Protein AF-A0A832NA72-F1 (afdb_monomer_lite)

Sequence (177 aa):
CFEPDTMNLWRREGKEVWLYVCISAQRPYANIWGIDYPGTDHRIVFWQLWRYGVQGFLYWNVSYWQENPWENPMTYPGGNGDGSLLYPGEEGPIHSLRWEILRDGIEDYDYLALLEATLMRARRARVDPALLREAEGLLDVSPVCHSFTDYTEDPNVIETHRRRVGEMIQRLRQAVR

Secondary structure (DSSP, 8-state):
---HHHHHHHHHTT---EEE--TT--TTS--S--TTS-HHHHHHHHHHHHHHT--EEE-S-SB--SS-TTT--EEETTEETTTB-EE--TTSPEEPHHHHHHHHHHHHHHHHHHHHHHHHHHHHTT--HHHHHHHHHHH--TTTBSSSS-B---HHHHHHHHHHHHHHHHHHHHHT-

Foldseek 3Di:
DDDLVVLVVCVVVVHAAEDEDFLVQDPLFQDLFAPPDQLLSLLCVLVQCLQSVHDYYDADAACQAPDQCVVAQPSDVNGRRRRHQWHDDPVGTDGDPSNVSNVVSNVLNVLLVLLVVLLVLLVVLVFDPVLSVQSVVLSPCCQAPVHSRGGDPDVVSVVVSSVSSVVSSVVSVVRSD

Structure (mmCIF, N/CA/C/O backbone):
data_AF-A0A832NA72-F1
#
_entry.id   AF-A0A832NA72-F1
#
loop_
_atom_site.group_PDB
_atom_site.id
_atom_site.type_symbol
_atom_site.label_atom_id
_atom_site.label_alt_id
_atom_site.label_comp_id
_atom_site.label_asym_id
_atom_site.label_entity_id
_atom_site.label_seq_id
_atom_site.pdbx_PDB_ins_code
_atom_site.Cartn_x
_atom_site.Cartn_y
_atom_site.Cartn_z
_atom_site.occupancy
_atom_site.B_iso_or_equiv
_atom_site.auth_seq_id
_atom_site.auth_comp_id
_atom_site.auth_asym_id
_atom_site.auth_atom_id
_atom_site.pdbx_PDB_model_num
ATOM 1 N N . CYS A 1 1 ? -3.826 13.872 -12.560 1.00 58.56 1 CYS A N 1
ATOM 2 C CA . CYS A 1 1 ? -4.333 14.957 -11.695 1.00 58.56 1 CYS A CA 1
ATOM 3 C C . CYS A 1 1 ? -5.130 14.328 -10.563 1.00 58.56 1 CYS A C 1
ATOM 5 O O . CYS A 1 1 ? -5.942 13.459 -10.850 1.00 58.56 1 CYS A O 1
ATOM 7 N N . PHE A 1 2 ? -4.863 14.701 -9.311 1.00 71.06 2 PHE A N 1
ATOM 8 C CA . PHE A 1 2 ? -5.629 14.243 -8.149 1.00 71.06 2 PHE A CA 1
ATOM 9 C C . PHE A 1 2 ? -6.693 15.293 -7.805 1.00 71.06 2 PHE A C 1
ATOM 11 O O . PHE A 1 2 ? -6.351 16.452 -7.583 1.00 71.06 2 PHE A O 1
ATOM 18 N N . GLU A 1 3 ? -7.964 14.890 -7.785 1.00 83.12 3 GLU A N 1
ATOM 19 C CA . GLU A 1 3 ? -9.114 15.765 -7.523 1.00 83.12 3 GLU A CA 1
ATOM 20 C C . GLU A 1 3 ? -9.935 15.213 -6.343 1.00 83.12 3 GLU A C 1
ATOM 22 O O . GLU A 1 3 ? -10.862 14.418 -6.542 1.00 83.12 3 GLU A O 1
ATOM 27 N N . PRO A 1 4 ? -9.599 15.592 -5.095 1.00 79.75 4 PRO A N 1
ATOM 28 C CA . PRO A 1 4 ? -10.204 15.000 -3.901 1.00 79.75 4 PRO A CA 1
ATOM 29 C C . PRO A 1 4 ? -11.716 15.231 -3.815 1.00 79.75 4 PRO A C 1
ATOM 31 O O . PRO A 1 4 ? -12.446 14.349 -3.363 1.00 79.75 4 PRO A O 1
ATOM 34 N N . ASP A 1 5 ? -12.206 16.385 -4.271 1.00 86.81 5 ASP A N 1
ATOM 35 C CA . ASP A 1 5 ? -13.635 16.711 -4.232 1.00 86.81 5 ASP A CA 1
ATOM 36 C C . ASP A 1 5 ? -14.446 15.811 -5.170 1.00 86.81 5 ASP A C 1
ATOM 38 O O . ASP A 1 5 ? -15.477 15.263 -4.771 1.00 86.81 5 ASP A O 1
ATOM 42 N N . THR A 1 6 ? -13.932 15.580 -6.380 1.00 88.19 6 THR A N 1
ATOM 43 C CA . THR A 1 6 ? -14.518 14.664 -7.366 1.00 88.19 6 THR A CA 1
ATOM 44 C C . THR A 1 6 ? -14.549 13.231 -6.829 1.00 88.19 6 THR A C 1
ATOM 46 O O . THR A 1 6 ? -15.580 12.560 -6.891 1.00 88.19 6 THR A O 1
ATOM 49 N N . MET A 1 7 ? -13.453 12.770 -6.219 1.00 86.81 7 MET A N 1
ATOM 50 C CA . MET A 1 7 ? -13.386 11.434 -5.615 1.00 86.81 7 MET A CA 1
ATOM 51 C C . MET A 1 7 ? -14.373 11.271 -4.455 1.00 86.81 7 MET A C 1
ATOM 53 O O . MET A 1 7 ? -15.069 10.259 -4.365 1.00 86.81 7 MET A O 1
ATOM 57 N N . ASN A 1 8 ? -14.480 12.276 -3.585 1.00 85.44 8 ASN A N 1
ATOM 58 C CA . ASN A 1 8 ? -15.430 12.265 -2.475 1.00 85.44 8 ASN A CA 1
ATOM 59 C C . ASN A 1 8 ? -16.884 12.255 -2.960 1.00 85.44 8 ASN A C 1
ATOM 61 O O . ASN A 1 8 ? -17.718 11.567 -2.366 1.00 85.44 8 ASN A O 1
ATOM 65 N N . LEU A 1 9 ? -17.193 12.984 -4.036 1.00 90.00 9 LEU A N 1
ATOM 66 C CA . LEU A 1 9 ? -18.505 12.940 -4.679 1.00 90.00 9 LEU A CA 1
ATOM 67 C C . LEU A 1 9 ? -18.823 11.525 -5.174 1.00 90.00 9 LEU A C 1
ATOM 69 O O . LEU A 1 9 ? -19.849 10.967 -4.794 1.00 90.00 9 LEU A O 1
ATOM 73 N N . TRP A 1 10 ? -17.926 10.913 -5.951 1.00 90.75 10 TRP A N 1
ATOM 74 C CA . TRP A 1 10 ? -18.127 9.562 -6.486 1.00 90.75 10 TRP A CA 1
ATOM 75 C C . TRP A 1 10 ? -18.319 8.515 -5.393 1.00 90.75 10 TRP A C 1
ATOM 77 O O . TRP A 1 10 ? -19.230 7.693 -5.486 1.00 90.75 10 TRP A O 1
ATOM 87 N N . ARG A 1 11 ? -17.541 8.594 -4.310 1.00 86.25 11 ARG A N 1
ATOM 88 C CA . ARG A 1 11 ? -17.710 7.704 -3.155 1.00 86.25 11 ARG A CA 1
ATOM 89 C C . ARG A 1 11 ? -19.077 7.861 -2.490 1.00 86.25 11 ARG A C 1
ATOM 91 O O . ARG A 1 11 ? -19.696 6.861 -2.138 1.00 86.25 11 ARG A O 1
ATOM 98 N N . ARG A 1 12 ? -19.575 9.094 -2.326 1.00 88.50 12 ARG A N 1
ATOM 99 C CA . ARG A 1 12 ? -20.922 9.351 -1.771 1.00 88.50 12 ARG A CA 1
ATOM 100 C C . ARG A 1 12 ? -22.035 8.821 -2.672 1.00 88.50 12 ARG A C 1
ATOM 102 O O . ARG A 1 12 ? -23.076 8.419 -2.167 1.00 88.50 12 ARG A O 1
ATOM 109 N N . GLU A 1 13 ? -21.801 8.789 -3.978 1.00 94.25 13 GLU A N 1
ATOM 110 C CA . GLU A 1 13 ? -22.693 8.169 -4.963 1.00 94.25 13 GLU A CA 1
ATOM 111 C C . GLU A 1 13 ? -22.565 6.634 -5.015 1.00 94.25 13 GLU A C 1
ATOM 113 O O . GLU A 1 13 ? -23.236 5.994 -5.821 1.00 94.25 13 GLU A O 1
ATOM 118 N N . GLY A 1 14 ? -21.718 6.028 -4.173 1.00 91.50 14 GLY A N 1
ATOM 119 C CA . GLY A 1 14 ? -21.498 4.582 -4.140 1.00 91.50 14 GLY A CA 1
ATOM 120 C C . GLY A 1 14 ? -20.683 4.049 -5.320 1.00 91.50 14 GLY A C 1
ATOM 121 O O . GLY A 1 14 ? -20.717 2.848 -5.582 1.00 91.50 14 GLY A O 1
ATOM 122 N N . LYS A 1 15 ? -19.968 4.917 -6.046 1.00 93.31 15 LYS A N 1
ATOM 123 C CA . LYS A 1 15 ? -19.073 4.504 -7.131 1.00 93.31 15 LYS A CA 1
ATOM 124 C C . LYS A 1 15 ? -17.744 4.020 -6.573 1.00 93.31 15 LYS A C 1
ATOM 126 O O . LYS A 1 15 ? -17.226 4.559 -5.594 1.00 93.31 15 LYS A O 1
ATOM 131 N N . GLU A 1 16 ? -17.179 3.040 -7.260 1.00 91.56 16 GLU A N 1
ATOM 132 C CA . GLU A 1 16 ? -15.822 2.582 -7.012 1.00 91.56 16 GLU A CA 1
ATOM 133 C C . GLU A 1 16 ? -14.817 3.541 -7.658 1.00 91.56 16 GLU A C 1
ATOM 135 O O . GLU A 1 16 ? -14.988 3.956 -8.808 1.00 91.56 16 GLU A O 1
ATOM 140 N N . VAL A 1 17 ? -13.769 3.897 -6.919 1.00 92.06 17 VAL A N 1
ATOM 141 C CA . VAL A 1 17 ? -12.679 4.739 -7.410 1.00 92.06 17 VAL A CA 1
ATOM 142 C C . VAL A 1 17 ? -11.416 3.896 -7.499 1.00 92.06 17 VAL A C 1
ATOM 144 O O . VAL A 1 17 ? -11.059 3.198 -6.548 1.00 92.06 17 VAL A O 1
ATOM 147 N N . TRP A 1 18 ? -10.741 3.985 -8.643 1.00 93.50 18 TRP A N 1
ATOM 148 C CA . TRP A 1 18 ? -9.502 3.270 -8.930 1.00 93.50 18 TRP A CA 1
ATOM 149 C C . TRP A 1 18 ? -8.368 4.256 -9.197 1.00 93.50 18 TRP A C 1
ATOM 151 O O . TRP A 1 18 ? -8.566 5.259 -9.886 1.00 93.50 18 TRP A O 1
ATOM 161 N N . LEU A 1 19 ? -7.176 3.956 -8.680 1.00 92.06 19 LEU A N 1
ATOM 162 C CA . LEU A 1 19 ? -5.953 4.682 -9.016 1.00 92.06 19 LEU A CA 1
ATOM 163 C C . LEU A 1 19 ? -5.182 3.939 -10.110 1.00 92.06 1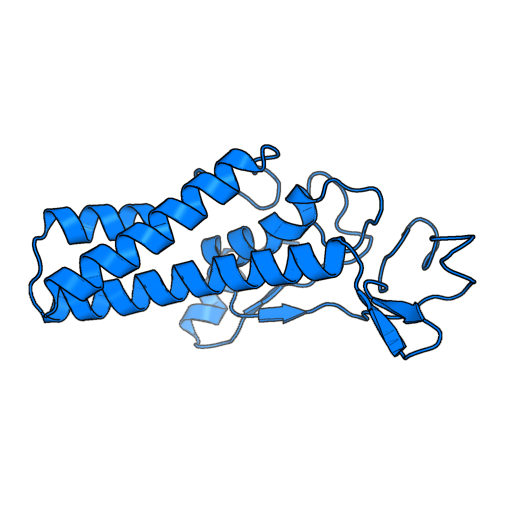9 LEU A C 1
ATOM 165 O O . LEU A 1 19 ? -5.112 2.713 -10.113 1.00 92.06 19 LEU A O 1
ATOM 169 N N . TYR A 1 20 ? -4.565 4.704 -11.002 1.00 92.12 20 TYR A N 1
ATOM 170 C CA . TYR A 1 20 ? -3.650 4.220 -12.027 1.00 92.12 20 TYR A CA 1
ATOM 171 C C . TYR A 1 20 ? -2.385 5.078 -12.027 1.00 92.12 20 TYR A C 1
ATOM 173 O O . TYR A 1 20 ? -2.463 6.298 -11.858 1.00 92.12 20 TYR A O 1
ATOM 181 N N . VAL A 1 21 ? -1.235 4.448 -12.263 1.00 91.69 21 VAL A N 1
ATOM 182 C CA . VAL A 1 21 ? 0.044 5.132 -12.491 1.00 91.69 21 VAL A CA 1
ATOM 183 C C . VAL A 1 21 ? 0.697 4.626 -13.778 1.00 91.69 21 VAL A C 1
ATOM 185 O O . VAL A 1 21 ? 0.522 3.474 -14.171 1.00 91.69 21 VAL A O 1
ATOM 188 N N . CYS A 1 22 ? 1.472 5.497 -14.420 1.00 89.25 22 CYS A N 1
ATOM 189 C CA . CYS A 1 22 ? 2.312 5.195 -15.583 1.00 89.25 22 CYS A CA 1
ATOM 190 C C . CYS A 1 22 ? 3.591 6.033 -15.528 1.00 89.25 22 CYS A C 1
ATOM 192 O O . CYS A 1 22 ? 3.775 6.784 -14.572 1.00 89.25 22 CYS A O 1
ATOM 194 N N . ILE A 1 23 ? 4.419 5.997 -16.576 1.00 90.25 23 ILE A N 1
ATOM 195 C CA . ILE A 1 23 ? 5.670 6.777 -16.686 1.00 90.25 23 ILE A CA 1
ATOM 196 C C . ILE A 1 23 ? 5.549 8.287 -16.421 1.00 90.25 23 ILE A C 1
ATOM 198 O O . ILE A 1 23 ? 6.557 8.948 -16.182 1.00 90.25 23 ILE A O 1
ATOM 202 N N . SER A 1 24 ? 4.341 8.860 -16.477 1.00 87.06 24 SER A N 1
ATOM 203 C CA . SER A 1 24 ? 4.114 10.270 -16.122 1.00 87.06 24 SER A CA 1
ATOM 204 C C . SER A 1 24 ? 4.083 10.519 -14.607 1.00 87.06 24 SER A C 1
ATOM 206 O O . SER A 1 24 ? 4.321 11.642 -14.167 1.00 87.06 24 SER A O 1
ATOM 208 N N . ALA A 1 25 ? 3.845 9.481 -13.801 1.00 86.81 25 ALA A N 1
ATOM 209 C CA . ALA A 1 25 ? 3.971 9.502 -12.347 1.00 86.81 25 ALA A CA 1
ATOM 210 C C . ALA A 1 25 ? 5.448 9.341 -11.960 1.00 86.81 25 ALA A C 1
ATOM 212 O O . ALA A 1 25 ? 5.894 8.268 -11.555 1.00 86.81 25 ALA A O 1
ATOM 213 N N . GLN A 1 26 ? 6.209 10.413 -12.160 1.00 89.38 26 GLN A N 1
ATOM 214 C CA . GLN A 1 26 ? 7.596 10.541 -11.713 1.00 89.38 26 GLN A CA 1
ATOM 215 C C . GLN A 1 26 ? 7.652 11.229 -10.348 1.00 89.38 26 GLN A C 1
ATOM 217 O O . GLN A 1 26 ? 6.650 11.773 -9.874 1.00 89.38 26 GLN A O 1
ATOM 222 N N . ARG A 1 27 ? 8.839 11.265 -9.731 1.00 89.56 27 ARG A N 1
ATOM 223 C CA . ARG A 1 27 ? 9.046 12.021 -8.487 1.00 89.56 27 ARG A CA 1
ATOM 224 C C . ARG A 1 27 ? 8.525 13.464 -8.619 1.00 89.56 27 ARG A C 1
ATOM 226 O O . ARG A 1 27 ? 8.739 14.095 -9.655 1.00 89.56 27 ARG A O 1
ATOM 233 N N . PRO A 1 28 ? 7.850 13.997 -7.584 1.00 92.19 28 PRO A N 1
ATOM 234 C CA . PRO A 1 28 ? 7.739 13.460 -6.221 1.00 92.19 28 PRO A CA 1
ATOM 235 C C . PRO A 1 28 ? 6.588 12.459 -6.000 1.00 92.19 28 PRO A C 1
ATOM 237 O O . PRO A 1 28 ? 6.273 12.154 -4.858 1.00 92.19 28 PRO A O 1
ATOM 240 N N . TYR A 1 29 ? 5.926 11.967 -7.050 1.00 93.62 29 TYR A N 1
ATOM 241 C CA . TYR A 1 29 ? 4.862 10.975 -6.900 1.00 93.62 29 TYR A CA 1
ATOM 242 C C . TYR A 1 29 ? 5.427 9.562 -6.736 1.00 93.62 29 TYR A C 1
ATOM 244 O O . TYR A 1 29 ? 6.317 9.139 -7.480 1.00 93.62 29 TYR A O 1
ATOM 252 N N . ALA A 1 30 ? 4.835 8.821 -5.802 1.00 94.81 30 ALA A N 1
ATOM 253 C CA . ALA A 1 30 ? 5.020 7.384 -5.682 1.00 94.81 30 ALA A CA 1
ATOM 254 C C . ALA A 1 30 ? 4.532 6.662 -6.949 1.00 94.81 30 ALA A C 1
ATOM 256 O O . ALA A 1 30 ? 3.597 7.105 -7.625 1.00 94.81 30 ALA A O 1
ATOM 257 N N . ASN A 1 31 ? 5.158 5.538 -7.279 1.00 94.69 31 ASN A N 1
ATOM 258 C CA . ASN A 1 31 ? 4.814 4.754 -8.459 1.00 94.69 31 ASN A CA 1
ATOM 259 C C . ASN A 1 31 ? 5.210 3.294 -8.270 1.00 94.69 31 ASN A C 1
ATOM 261 O O . ASN A 1 31 ? 5.959 2.981 -7.358 1.00 94.69 31 ASN A O 1
ATOM 265 N N . ILE A 1 32 ? 4.760 2.413 -9.161 1.00 95.69 32 ILE A N 1
ATOM 266 C CA . ILE A 1 32 ? 5.113 0.983 -9.152 1.00 95.69 32 ILE A CA 1
ATOM 267 C C . ILE A 1 32 ? 5.964 0.553 -10.359 1.00 95.69 32 ILE A C 1
ATOM 269 O O . ILE A 1 32 ? 6.345 -0.612 -10.479 1.00 95.69 32 ILE A O 1
ATOM 273 N N . TRP A 1 33 ? 6.199 1.471 -11.297 1.00 94.56 33 TRP A N 1
ATOM 274 C CA . TRP A 1 33 ? 6.698 1.142 -12.629 1.00 94.56 33 TRP A CA 1
ATOM 275 C C . TRP A 1 33 ? 8.223 1.209 -12.717 1.00 94.56 33 TRP A C 1
ATOM 277 O O . TRP A 1 33 ? 8.815 0.350 -13.365 1.00 94.56 33 TRP A O 1
ATOM 287 N N . GLY A 1 34 ? 8.860 2.176 -12.050 1.00 94.69 34 GLY A N 1
ATOM 288 C CA . GLY A 1 34 ? 10.293 2.432 -12.192 1.00 94.69 34 GLY A CA 1
ATOM 289 C C . GLY A 1 34 ? 11.133 1.367 -11.503 1.00 94.69 34 GLY A C 1
ATOM 290 O O . GLY A 1 34 ? 11.152 1.293 -10.282 1.00 94.69 34 GLY A O 1
ATOM 291 N N . ILE A 1 35 ? 11.848 0.537 -12.262 1.00 95.06 35 ILE A N 1
ATOM 292 C CA . ILE A 1 35 ? 12.729 -0.498 -11.688 1.00 95.06 35 ILE A CA 1
ATOM 293 C C . ILE A 1 35 ? 13.878 0.075 -10.844 1.00 95.06 35 ILE A C 1
ATOM 295 O O . ILE A 1 35 ? 14.389 -0.584 -9.945 1.00 95.06 35 ILE A O 1
ATOM 299 N N . ASP A 1 36 ? 14.284 1.295 -11.160 1.00 93.12 36 ASP A N 1
ATOM 300 C CA . ASP A 1 36 ? 15.374 2.060 -10.569 1.00 93.12 36 ASP A CA 1
ATOM 301 C C . ASP A 1 36 ? 14.916 2.977 -9.422 1.00 93.12 36 ASP A C 1
ATOM 303 O O . ASP A 1 36 ? 15.718 3.734 -8.874 1.00 93.12 36 ASP A O 1
ATOM 307 N N . TYR A 1 37 ? 13.642 2.898 -9.029 1.00 95.00 37 TYR A N 1
ATOM 308 C CA . TYR A 1 37 ? 13.096 3.654 -7.907 1.00 95.00 37 TYR A CA 1
ATOM 309 C C . TYR A 1 37 ? 13.243 2.879 -6.587 1.00 95.00 37 TYR A C 1
ATOM 311 O O . TYR A 1 37 ? 13.319 1.647 -6.580 1.00 95.00 37 TYR A O 1
ATOM 319 N N . PRO A 1 38 ? 13.280 3.576 -5.435 1.00 95.44 38 PRO A N 1
ATOM 320 C CA . PRO A 1 38 ? 13.274 2.919 -4.135 1.00 95.44 38 PRO A CA 1
ATOM 321 C C . PRO A 1 38 ? 12.035 2.043 -3.942 1.00 95.44 38 PRO A C 1
ATOM 323 O O . PRO A 1 38 ? 10.918 2.447 -4.252 1.00 95.44 38 PRO A O 1
ATOM 326 N N . GLY A 1 39 ? 12.212 0.870 -3.330 1.00 96.00 39 GLY A N 1
ATOM 327 C CA . GLY A 1 39 ? 11.103 -0.050 -3.059 1.00 96.00 39 GLY A CA 1
ATOM 328 C C . GLY A 1 39 ? 9.974 0.558 -2.216 1.00 96.00 39 GLY A C 1
ATOM 329 O O . GLY A 1 39 ? 8.814 0.178 -2.361 1.00 96.00 39 GLY A O 1
ATOM 330 N N . THR A 1 40 ? 10.286 1.541 -1.371 1.00 96.44 40 THR A N 1
ATOM 331 C CA . THR A 1 40 ? 9.291 2.280 -0.584 1.00 96.44 40 THR A CA 1
ATOM 332 C C . THR A 1 40 ? 8.298 3.041 -1.463 1.00 96.44 40 THR A C 1
ATOM 334 O O . THR A 1 40 ? 7.108 3.019 -1.150 1.00 96.44 40 THR A O 1
ATOM 337 N N . ASP A 1 41 ? 8.727 3.597 -2.602 1.00 95.75 41 ASP A N 1
ATOM 338 C CA . ASP A 1 41 ? 7.836 4.281 -3.553 1.00 95.75 41 ASP A CA 1
ATOM 339 C C . ASP A 1 41 ? 6.779 3.323 -4.122 1.00 95.75 41 ASP A C 1
ATOM 341 O O . ASP A 1 41 ? 5.644 3.724 -4.365 1.00 95.75 41 ASP A O 1
ATOM 345 N N . HIS A 1 42 ? 7.121 2.046 -4.301 1.00 97.19 42 HIS A N 1
ATOM 346 C CA . HIS A 1 42 ? 6.195 1.040 -4.824 1.00 97.19 42 HIS A CA 1
ATOM 347 C C . HIS A 1 42 ? 5.164 0.602 -3.790 1.00 97.19 42 HIS A C 1
ATOM 349 O O . HIS A 1 42 ? 3.993 0.402 -4.115 1.00 97.19 42 HIS A O 1
ATOM 355 N N . ARG A 1 43 ? 5.590 0.469 -2.531 1.00 97.81 43 ARG A N 1
ATOM 356 C CA . ARG A 1 43 ? 4.721 0.020 -1.441 1.00 97.81 43 ARG A CA 1
ATOM 357 C C . ARG A 1 43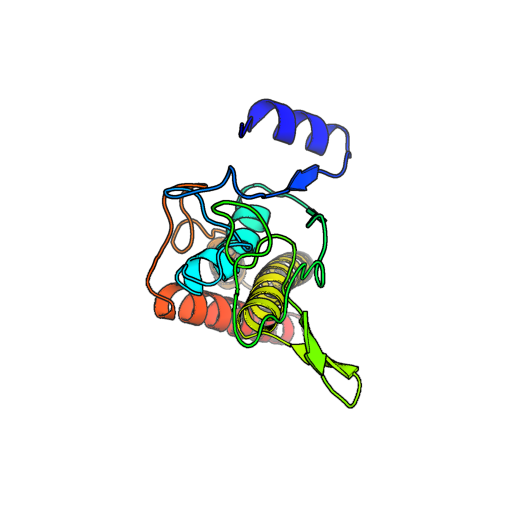 ? 3.749 1.097 -0.982 1.00 97.81 43 ARG A C 1
ATOM 359 O O . ARG A 1 43 ? 2.598 0.803 -0.663 1.00 97.81 43 ARG A O 1
ATOM 366 N N . ILE A 1 44 ? 4.203 2.350 -0.942 1.00 97.81 44 ILE A N 1
ATOM 367 C CA . ILE A 1 44 ? 3.444 3.457 -0.354 1.00 97.81 44 ILE A CA 1
ATOM 368 C C . ILE A 1 44 ? 2.165 3.788 -1.129 1.00 97.81 44 ILE A C 1
ATOM 370 O O . ILE A 1 44 ? 1.220 4.320 -0.546 1.00 97.81 44 ILE A O 1
ATOM 374 N N . VAL A 1 45 ? 2.098 3.420 -2.414 1.00 97.12 45 VAL A N 1
ATOM 375 C CA . VAL A 1 45 ? 0.909 3.606 -3.256 1.00 97.12 45 VAL A CA 1
ATOM 376 C C . VAL A 1 45 ? -0.337 3.047 -2.566 1.00 97.12 45 VAL A C 1
ATOM 378 O O . VAL A 1 45 ? -1.356 3.727 -2.518 1.00 97.12 45 VAL A O 1
ATOM 381 N N . PHE A 1 46 ? -0.255 1.874 -1.935 1.00 98.12 46 PHE A N 1
ATOM 382 C CA . PHE A 1 46 ? -1.404 1.227 -1.289 1.00 98.12 46 PHE A CA 1
ATOM 383 C C . PHE A 1 46 ? -1.817 1.888 0.035 1.00 98.12 46 PHE A C 1
ATOM 385 O O . PHE A 1 46 ? -3.002 1.941 0.364 1.00 98.12 46 PHE A O 1
ATOM 392 N N . TRP A 1 47 ? -0.874 2.503 0.749 1.00 98.25 47 TRP A N 1
ATOM 393 C CA . TRP A 1 47 ? -1.178 3.353 1.904 1.00 98.25 47 TRP A CA 1
ATOM 394 C C . TRP A 1 47 ? -1.889 4.642 1.479 1.00 98.25 47 TRP A C 1
ATOM 396 O O . TRP A 1 47 ? -2.827 5.091 2.143 1.00 98.25 47 TRP A O 1
ATOM 406 N N . GLN A 1 48 ? -1.505 5.203 0.328 1.00 96.62 48 GLN A N 1
ATOM 407 C CA . GLN A 1 48 ? -2.200 6.343 -0.269 1.00 96.62 48 GLN A CA 1
ATOM 408 C C . 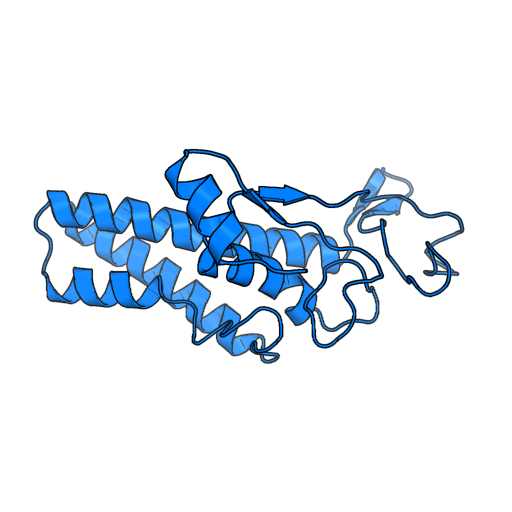GLN A 1 48 ? -3.622 5.959 -0.702 1.00 96.62 48 GLN A C 1
ATOM 410 O O . GLN A 1 48 ? -4.548 6.737 -0.465 1.00 96.62 48 GLN A O 1
ATOM 415 N N . LEU A 1 49 ? -3.835 4.755 -1.257 1.00 96.12 49 LEU A N 1
ATOM 416 C CA . LEU A 1 49 ? -5.189 4.264 -1.555 1.00 96.12 49 LEU A CA 1
ATOM 417 C C . LEU A 1 49 ? -6.061 4.273 -0.300 1.00 96.12 49 LEU A C 1
ATOM 419 O O . LEU A 1 49 ? -7.156 4.835 -0.328 1.00 96.12 49 LEU A O 1
ATOM 423 N N . TRP A 1 50 ? -5.553 3.731 0.813 1.00 97.56 50 TRP A N 1
ATOM 424 C CA . TRP A 1 50 ? -6.275 3.729 2.086 1.00 97.56 50 TRP A CA 1
ATOM 425 C C . TRP A 1 50 ? -6.613 5.148 2.549 1.00 97.56 50 TRP A C 1
ATOM 427 O O . TRP A 1 50 ? -7.779 5.462 2.800 1.00 97.56 50 TRP A O 1
ATOM 437 N N . ARG A 1 51 ? -5.612 6.038 2.591 1.00 95.44 51 ARG A N 1
ATOM 438 C CA . ARG A 1 51 ? -5.772 7.439 3.016 1.00 95.44 51 ARG A CA 1
ATOM 439 C C . ARG A 1 51 ? -6.905 8.150 2.285 1.00 95.44 51 ARG A C 1
ATOM 441 O O . ARG A 1 51 ? -7.671 8.893 2.897 1.00 95.44 51 ARG A O 1
ATOM 448 N N . TYR A 1 52 ? -6.983 7.955 0.974 1.00 92.69 52 TYR A N 1
ATOM 449 C CA . TYR A 1 52 ? -7.955 8.636 0.126 1.00 92.69 52 TYR A CA 1
ATOM 450 C C . TYR A 1 52 ? -9.237 7.821 -0.096 1.00 92.69 52 TYR A C 1
ATOM 452 O O . TYR A 1 52 ? -10.153 8.279 -0.784 1.00 92.69 52 TYR A O 1
ATOM 460 N N . GLY A 1 53 ? -9.342 6.647 0.533 1.00 92.44 53 GLY A N 1
ATOM 461 C CA . GLY A 1 53 ? -10.457 5.720 0.385 1.00 92.44 53 GLY A CA 1
ATOM 462 C C . GLY A 1 53 ? -10.682 5.313 -1.067 1.00 92.44 53 GLY A C 1
ATOM 463 O O . GLY A 1 53 ? -11.817 5.360 -1.539 1.00 92.44 53 GLY A O 1
ATOM 464 N N . VAL A 1 54 ? -9.602 4.976 -1.769 1.00 93.88 54 VAL A N 1
ATOM 465 C CA . VAL A 1 54 ? -9.601 4.389 -3.113 1.00 93.88 54 VAL A CA 1
ATOM 466 C C . VAL A 1 54 ? -9.699 2.874 -2.970 1.00 93.88 54 VAL A C 1
ATOM 468 O O . VAL A 1 54 ? -8.950 2.290 -2.195 1.00 93.88 54 VAL A O 1
ATOM 471 N N . GLN A 1 55 ? -10.625 2.245 -3.694 1.00 93.06 55 GLN A N 1
ATOM 472 C CA . GLN A 1 55 ? -10.943 0.821 -3.533 1.00 93.06 55 GLN A CA 1
ATOM 473 C C . GLN A 1 55 ? -10.106 -0.085 -4.434 1.00 93.06 55 GLN A C 1
ATOM 475 O O . GLN A 1 55 ? -9.881 -1.242 -4.092 1.00 93.06 55 GLN A O 1
ATOM 480 N N . GLY A 1 56 ? -9.672 0.433 -5.582 1.00 92.44 56 GLY A N 1
ATOM 481 C CA . GLY A 1 56 ? -8.990 -0.358 -6.594 1.00 92.44 56 GLY A CA 1
ATOM 482 C C . GLY A 1 56 ? -7.694 0.271 -7.077 1.00 92.44 56 GLY A C 1
ATOM 483 O O . GLY A 1 56 ? -7.482 1.487 -7.018 1.00 92.44 56 GLY A O 1
ATOM 484 N N . PHE A 1 57 ? -6.828 -0.581 -7.607 1.00 95.88 57 PHE A N 1
ATOM 485 C CA . PHE A 1 57 ? -5.598 -0.175 -8.260 1.00 95.88 57 PHE A CA 1
ATOM 486 C C . PHE A 1 57 ? -5.483 -0.874 -9.608 1.00 95.88 57 PHE A C 1
ATOM 488 O O . PHE A 1 57 ? -5.645 -2.089 -9.706 1.00 95.88 57 PHE A O 1
ATOM 495 N N . LEU A 1 58 ? -5.215 -0.094 -10.650 1.00 95.38 58 LEU A N 1
ATOM 496 C CA . LEU A 1 58 ? -5.040 -0.578 -12.009 1.00 95.38 58 LEU A CA 1
ATOM 497 C C . LEU A 1 58 ? -3.590 -0.373 -12.430 1.00 95.38 58 LEU A C 1
ATOM 499 O O . LEU A 1 58 ? -3.022 0.704 -12.254 1.00 95.38 58 LEU A O 1
ATOM 503 N N . TYR A 1 59 ? -3.025 -1.393 -13.066 1.00 96.00 59 TYR A N 1
ATOM 504 C CA . TYR A 1 59 ? -1.778 -1.281 -13.806 1.00 96.00 59 TYR A CA 1
ATOM 505 C C . TYR A 1 59 ? -1.953 -1.885 -15.193 1.00 96.00 59 TYR A C 1
ATOM 507 O O . TYR A 1 59 ? -2.653 -2.882 -15.360 1.00 96.00 59 TYR A O 1
ATOM 515 N N . TRP A 1 60 ? -1.381 -1.235 -16.202 1.00 94.94 60 TRP A N 1
ATOM 516 C CA . TRP A 1 60 ? -1.760 -1.485 -17.593 1.00 94.94 60 TRP A CA 1
ATOM 517 C C . TRP A 1 60 ? -1.206 -2.803 -18.148 1.00 94.94 60 TRP A C 1
ATOM 519 O O . TRP A 1 60 ? -1.803 -3.376 -19.058 1.00 94.94 60 TRP A O 1
ATOM 529 N N . ASN A 1 61 ? -0.083 -3.290 -17.617 1.00 95.75 61 ASN A N 1
ATOM 530 C CA . ASN A 1 61 ? 0.498 -4.589 -17.948 1.00 95.75 61 ASN A CA 1
ATOM 531 C C . ASN A 1 61 ? 1.495 -5.013 -16.860 1.00 95.75 61 ASN A C 1
ATOM 533 O O . ASN A 1 61 ? 1.971 -4.177 -16.101 1.00 95.75 61 ASN A O 1
ATOM 537 N N . VAL A 1 62 ? 1.824 -6.300 -16.782 1.00 96.50 62 VAL A N 1
ATOM 538 C CA . VAL A 1 62 ? 2.787 -6.843 -15.811 1.00 96.50 62 VAL A CA 1
ATOM 539 C C . VAL A 1 62 ? 3.925 -7.631 -16.464 1.00 96.50 62 VAL A C 1
ATOM 541 O O . VAL A 1 62 ? 4.833 -8.055 -15.757 1.00 96.50 62 VAL A O 1
ATOM 544 N N . SER A 1 63 ? 3.919 -7.830 -17.781 1.00 95.88 63 SER A N 1
ATOM 545 C CA . SER A 1 63 ? 4.899 -8.657 -18.495 1.00 95.88 63 SER A CA 1
ATOM 546 C C . SER A 1 63 ? 5.207 -8.127 -19.904 1.00 95.88 63 SER A C 1
ATOM 548 O O . SER A 1 63 ? 5.391 -8.913 -20.832 1.00 95.88 63 SER A O 1
ATOM 550 N N . TYR A 1 64 ? 5.222 -6.806 -20.097 1.00 95.81 64 TYR A N 1
ATOM 551 C CA . TYR A 1 64 ? 5.329 -6.165 -21.416 1.00 95.81 64 TYR A CA 1
ATOM 552 C C . TYR A 1 64 ? 6.771 -5.967 -21.925 1.00 95.81 64 TYR A C 1
ATOM 554 O O . TYR A 1 64 ? 7.063 -4.992 -22.610 1.00 95.81 64 TYR A O 1
ATOM 562 N N . TRP A 1 65 ? 7.706 -6.862 -21.613 1.00 95.44 65 TRP A N 1
ATOM 563 C CA . TRP A 1 65 ? 9.091 -6.730 -22.087 1.00 95.44 65 TRP A CA 1
ATOM 564 C C . TRP A 1 65 ? 9.174 -6.700 -23.624 1.00 95.44 65 TRP A C 1
ATOM 566 O O . TRP A 1 65 ? 8.636 -7.582 -24.290 1.00 95.44 65 TRP A O 1
ATOM 576 N N . GLN A 1 66 ? 9.850 -5.687 -24.179 1.00 92.75 66 GLN A N 1
ATOM 577 C CA . GLN A 1 66 ? 10.078 -5.532 -25.629 1.00 92.75 66 GLN A CA 1
ATOM 578 C C . GLN A 1 66 ? 11.392 -6.178 -26.095 1.00 92.75 66 GLN A C 1
ATOM 580 O O . GLN A 1 66 ? 11.507 -6.608 -27.240 1.00 92.75 66 GLN A O 1
ATOM 585 N N . GLU A 1 67 ? 12.374 -6.250 -25.198 1.00 93.44 67 GLU A N 1
ATOM 586 C CA . GLU A 1 67 ? 13.705 -6.821 -25.418 1.00 93.44 67 GLU A CA 1
ATOM 587 C C . GLU A 1 67 ? 14.027 -7.838 -24.314 1.00 93.44 67 GLU A C 1
ATOM 589 O O . GLU A 1 67 ? 13.213 -8.062 -23.416 1.00 93.44 67 GLU A O 1
ATOM 594 N N . ASN A 1 68 ? 15.211 -8.461 -24.369 1.00 94.75 68 ASN A N 1
ATOM 595 C CA . ASN A 1 68 ? 15.680 -9.352 -23.312 1.00 94.75 68 ASN A CA 1
ATOM 596 C C . A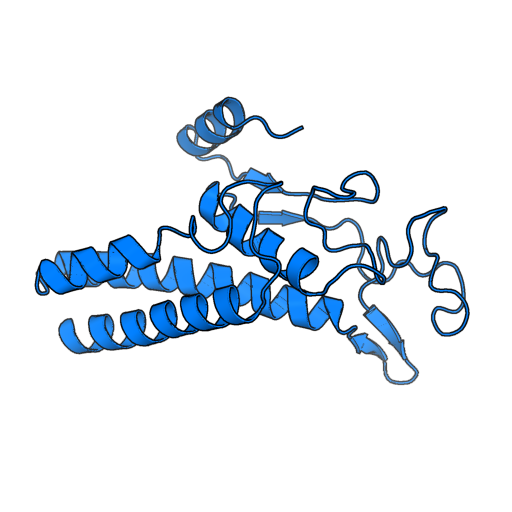SN A 1 68 ? 15.845 -8.567 -21.990 1.00 94.75 68 ASN A C 1
ATOM 598 O O . ASN A 1 68 ? 16.785 -7.774 -21.873 1.00 94.75 68 ASN A O 1
ATOM 602 N N . PRO A 1 69 ? 15.000 -8.801 -20.967 1.00 94.88 69 PRO A N 1
ATOM 603 C CA . PRO A 1 69 ? 15.010 -7.984 -19.757 1.00 94.88 69 PRO A CA 1
ATOM 604 C C . PRO A 1 69 ? 16.204 -8.267 -18.838 1.00 94.88 69 PRO A C 1
ATOM 606 O O . PRO A 1 69 ? 16.433 -7.523 -17.886 1.00 94.88 69 PRO A O 1
ATOM 609 N N . TRP A 1 70 ? 16.973 -9.322 -19.126 1.00 94.44 70 TRP A N 1
ATOM 610 C CA . TRP A 1 70 ? 18.242 -9.627 -18.462 1.00 94.44 70 TRP A CA 1
ATOM 611 C C . TRP A 1 70 ? 19.406 -8.770 -18.977 1.00 94.44 70 TRP A C 1
ATOM 613 O O . TRP A 1 70 ? 20.455 -8.717 -18.340 1.00 94.44 70 TRP A O 1
ATOM 623 N N . GLU A 1 71 ? 19.221 -8.093 -20.112 1.00 95.69 71 GLU A N 1
ATOM 624 C CA . GLU A 1 71 ? 20.228 -7.236 -20.749 1.00 95.69 71 GLU A CA 1
ATOM 625 C C . GLU A 1 71 ? 19.778 -5.771 -20.801 1.00 95.69 71 GLU A C 1
ATOM 627 O O . GLU A 1 71 ? 20.579 -4.875 -20.536 1.00 95.69 71 GLU A O 1
ATOM 632 N N . ASN A 1 72 ? 18.497 -5.520 -21.098 1.00 95.00 72 ASN A N 1
ATOM 633 C CA . ASN A 1 72 ? 17.933 -4.179 -21.212 1.00 95.00 72 ASN A CA 1
ATOM 634 C C . ASN A 1 72 ? 16.587 -4.065 -20.464 1.00 95.00 72 ASN A C 1
ATOM 636 O O . ASN A 1 72 ? 15.584 -4.623 -20.914 1.00 95.00 72 ASN A O 1
ATOM 640 N N . PRO A 1 73 ? 16.516 -3.311 -19.348 1.00 93.50 73 PRO A N 1
ATOM 641 C CA . PRO A 1 73 ? 15.280 -3.146 -18.584 1.00 93.50 73 PRO A CA 1
ATOM 642 C C . PRO A 1 73 ? 14.333 -2.078 -19.163 1.00 93.50 73 PRO A C 1
ATOM 644 O O . PRO A 1 73 ? 13.270 -1.831 -18.586 1.00 93.50 73 PRO A O 1
ATOM 647 N N . MET A 1 74 ? 14.701 -1.401 -20.257 1.00 95.00 74 MET A N 1
ATOM 648 C CA . MET A 1 74 ? 13.917 -0.310 -20.837 1.00 95.00 74 MET A CA 1
ATOM 649 C C . MET A 1 74 ? 12.731 -0.842 -21.653 1.00 95.00 74 MET A C 1
ATOM 651 O O . MET A 1 74 ? 12.803 -0.975 -22.871 1.00 95.00 74 MET A O 1
ATOM 655 N N . THR A 1 75 ? 11.609 -1.116 -20.981 1.00 91.38 75 THR A N 1
ATOM 656 C CA . THR A 1 75 ? 10.361 -1.529 -21.643 1.00 91.38 75 THR A CA 1
ATOM 657 C C . THR A 1 75 ? 9.795 -0.439 -22.557 1.00 91.38 75 THR A C 1
ATOM 659 O O . THR A 1 75 ? 9.293 -0.725 -23.643 1.00 91.38 75 THR A O 1
ATOM 662 N N . TYR A 1 76 ? 9.854 0.814 -22.106 1.00 88.69 76 TYR A N 1
ATOM 663 C CA . TYR A 1 76 ? 9.367 1.986 -22.829 1.00 88.69 76 TYR A CA 1
ATOM 664 C C . TYR A 1 76 ? 10.467 3.057 -22.853 1.00 88.69 76 TYR A C 1
ATOM 666 O O . TYR A 1 76 ? 11.237 3.124 -21.893 1.00 88.69 76 TYR A O 1
ATOM 674 N N . PRO A 1 77 ? 10.571 3.922 -23.883 1.00 89.25 77 PRO A N 1
ATOM 675 C CA . PRO A 1 77 ? 11.541 5.017 -23.879 1.00 89.25 77 PRO A CA 1
ATOM 676 C C . PRO A 1 77 ? 11.434 5.884 -22.615 1.00 89.25 77 PRO A C 1
ATOM 678 O O . PRO A 1 77 ? 10.417 6.538 -22.386 1.00 89.25 77 PRO A O 1
ATOM 681 N N . GLY A 1 78 ? 12.479 5.871 -21.782 1.00 87.31 78 GLY A N 1
ATOM 682 C CA . GLY A 1 78 ? 12.500 6.571 -20.489 1.00 87.31 78 GLY A CA 1
ATOM 683 C C . GLY A 1 78 ? 11.683 5.907 -19.368 1.00 87.31 78 GLY A C 1
ATOM 684 O O . GLY A 1 78 ? 11.489 6.519 -18.323 1.00 87.31 78 GLY A O 1
ATOM 685 N N . GLY A 1 79 ? 11.205 4.678 -19.575 1.00 92.06 79 GLY A N 1
ATOM 686 C CA . GLY A 1 79 ? 10.375 3.907 -18.650 1.00 92.06 79 GLY A CA 1
ATOM 687 C C . GLY A 1 79 ? 10.967 2.529 -18.370 1.00 92.06 79 GLY A C 1
ATOM 688 O O . GLY A 1 79 ? 10.442 1.516 -18.840 1.00 92.06 79 GLY A O 1
ATOM 689 N N . ASN A 1 80 ? 12.066 2.479 -17.616 1.00 94.94 80 ASN A N 1
ATOM 690 C CA . ASN A 1 80 ? 12.686 1.217 -17.215 1.00 94.94 80 ASN A CA 1
ATOM 691 C C . ASN A 1 80 ? 11.725 0.413 -16.324 1.00 94.94 80 ASN A C 1
ATOM 693 O O . ASN A 1 80 ? 11.383 0.844 -15.225 1.00 94.94 80 ASN A O 1
ATOM 697 N N . GLY A 1 81 ? 11.297 -0.760 -16.795 1.00 94.69 81 GLY A N 1
ATOM 698 C CA . GLY A 1 81 ? 10.365 -1.638 -16.084 1.00 94.69 81 GLY A CA 1
ATOM 699 C C . GLY A 1 81 ? 8.885 -1.230 -16.107 1.00 94.69 81 GLY A C 1
ATOM 700 O O . GLY A 1 81 ? 8.081 -1.936 -15.486 1.00 94.69 81 GLY A O 1
ATOM 701 N N . ASP A 1 82 ? 8.488 -0.159 -16.810 1.00 95.56 82 ASP A N 1
ATOM 702 C CA . ASP A 1 82 ? 7.061 0.174 -16.960 1.00 95.56 82 ASP A CA 1
ATOM 703 C C . ASP A 1 82 ? 6.327 -0.912 -17.752 1.00 95.56 82 ASP A C 1
ATOM 705 O O . ASP A 1 82 ? 6.856 -1.456 -18.715 1.00 95.56 82 ASP A O 1
ATOM 709 N N . GLY A 1 83 ? 5.134 -1.290 -17.300 1.00 95.38 83 GLY A N 1
ATOM 710 C CA . GLY A 1 83 ? 4.378 -2.432 -17.825 1.00 95.38 83 GLY A CA 1
ATOM 711 C C . GLY A 1 83 ? 4.977 -3.812 -17.541 1.00 95.38 83 GLY A C 1
ATOM 712 O O . GLY A 1 83 ? 4.446 -4.810 -18.031 1.00 95.38 83 GLY A O 1
ATOM 713 N N . SER A 1 84 ? 6.063 -3.898 -16.766 1.00 96.25 84 SER A N 1
ATOM 714 C CA . SER A 1 84 ? 6.807 -5.144 -16.587 1.00 96.25 84 SER A CA 1
ATOM 715 C C . SER A 1 84 ? 7.237 -5.374 -15.137 1.00 96.25 84 SER A C 1
ATOM 717 O O . SER A 1 84 ? 8.200 -4.787 -14.650 1.00 96.25 84 SER A O 1
ATOM 719 N N . LEU A 1 85 ? 6.533 -6.271 -14.447 1.00 97.00 85 LEU A N 1
ATOM 720 C CA . LEU A 1 85 ? 6.796 -6.702 -13.067 1.00 97.00 85 LEU A CA 1
ATOM 721 C C . LEU A 1 85 ? 7.174 -8.186 -12.967 1.00 97.00 85 LEU A C 1
ATOM 723 O O . LEU A 1 85 ? 7.748 -8.598 -11.961 1.00 97.00 85 LEU A O 1
ATOM 727 N N . LEU A 1 86 ? 6.850 -8.980 -13.984 1.00 97.62 86 LEU A N 1
ATOM 728 C CA . LEU A 1 86 ? 7.151 -10.402 -14.088 1.00 97.62 86 LEU A CA 1
ATOM 729 C C . LEU A 1 86 ? 8.147 -10.616 -15.227 1.00 97.62 86 LEU A C 1
ATOM 731 O O . LEU A 1 86 ? 7.932 -10.134 -16.338 1.00 97.62 86 LEU A O 1
ATOM 735 N N . TYR A 1 87 ? 9.233 -11.328 -14.955 1.00 97.69 87 TYR A N 1
ATOM 736 C CA . TYR A 1 87 ? 10.293 -11.649 -15.908 1.00 97.69 87 TYR A CA 1
ATOM 737 C C . TYR A 1 87 ? 10.018 -12.990 -16.602 1.00 97.69 87 TYR A C 1
ATOM 739 O O . TYR A 1 87 ? 9.413 -13.874 -15.994 1.00 97.69 87 TYR A O 1
ATOM 747 N N . PRO A 1 88 ? 10.448 -13.183 -17.859 1.00 96.25 88 PRO A N 1
ATOM 748 C CA . PRO A 1 88 ? 10.395 -14.485 -18.509 1.00 96.25 88 PRO A CA 1
ATOM 749 C C . PRO A 1 88 ? 11.409 -15.440 -17.861 1.00 96.25 88 PRO A C 1
ATOM 751 O O . PRO A 1 88 ? 12.571 -15.081 -17.674 1.00 96.25 88 PRO A O 1
ATOM 754 N N . GLY A 1 89 ? 10.978 -16.661 -17.549 1.00 95.06 89 GLY A N 1
ATOM 755 C CA . GLY A 1 89 ? 11.822 -17.748 -17.053 1.00 95.06 89 GLY A CA 1
ATOM 756 C C . GLY A 1 89 ? 11.529 -19.057 -17.783 1.00 95.06 89 GLY A C 1
ATOM 757 O O . GLY A 1 89 ? 10.467 -19.212 -18.386 1.00 95.06 89 GLY A O 1
ATOM 758 N N . GLU A 1 90 ? 12.471 -20.001 -17.733 1.00 94.38 90 GLU A N 1
ATOM 759 C CA . GLU A 1 90 ? 12.359 -21.295 -18.428 1.00 94.38 90 GLU A CA 1
ATOM 760 C C . GLU A 1 90 ? 11.157 -22.123 -17.945 1.00 94.38 90 GLU A C 1
ATOM 762 O O . GLU A 1 90 ? 10.472 -22.754 -18.747 1.00 94.38 90 GLU A O 1
ATOM 767 N N . GLU A 1 91 ? 10.866 -22.072 -16.643 1.00 96.06 91 GLU A N 1
ATOM 768 C CA . GLU A 1 91 ? 9.766 -22.811 -16.004 1.00 96.06 91 GLU A CA 1
ATOM 769 C C . GLU A 1 91 ? 8.484 -21.972 -15.831 1.00 96.06 91 GLU A C 1
ATOM 771 O O . GLU A 1 91 ? 7.493 -22.446 -15.275 1.00 96.06 91 GLU A O 1
ATOM 776 N N . GLY A 1 92 ? 8.479 -20.723 -16.308 1.00 95.00 92 GLY A N 1
ATOM 777 C CA . GLY A 1 92 ? 7.359 -19.791 -16.171 1.00 95.00 92 GLY A CA 1
ATOM 778 C C . GLY A 1 92 ? 7.781 -18.385 -15.728 1.00 95.00 92 GLY A C 1
ATOM 779 O O . GLY A 1 92 ? 8.974 -18.080 -15.668 1.00 95.00 92 GLY A O 1
ATOM 780 N N . PRO A 1 93 ? 6.811 -17.496 -15.441 1.00 96.56 93 PRO A N 1
ATOM 781 C CA . PRO A 1 93 ? 7.098 -16.132 -15.012 1.00 96.56 93 PRO A CA 1
ATOM 782 C C . PRO A 1 93 ? 7.856 -16.086 -13.680 1.00 96.56 93 PRO A C 1
ATOM 784 O O . PRO A 1 93 ? 7.458 -16.718 -12.704 1.00 96.56 93 PRO A O 1
ATOM 787 N N . ILE A 1 94 ? 8.911 -15.278 -13.628 1.00 97.94 94 ILE A N 1
ATOM 788 C CA . ILE A 1 94 ? 9.707 -15.010 -12.430 1.00 97.94 94 ILE A CA 1
ATOM 789 C C . ILE A 1 94 ? 9.231 -13.691 -11.821 1.00 97.94 94 ILE A C 1
ATOM 791 O O . ILE A 1 94 ? 9.176 -12.663 -12.499 1.00 97.94 94 ILE A O 1
ATOM 795 N N . HIS A 1 95 ? 8.895 -13.696 -10.533 1.00 97.06 95 HIS A N 1
ATOM 796 C CA . HIS A 1 95 ? 8.536 -12.470 -9.825 1.00 97.06 95 HIS A CA 1
ATOM 797 C C . HIS A 1 95 ? 9.717 -11.501 -9.701 1.00 97.06 95 HIS A C 1
ATOM 799 O O . HIS A 1 95 ? 10.856 -11.891 -9.451 1.00 97.06 95 HIS A O 1
ATOM 805 N N . SER A 1 96 ? 9.448 -10.208 -9.858 1.00 97.31 96 SER A N 1
ATOM 806 C CA . SER A 1 96 ? 10.414 -9.182 -9.473 1.00 97.31 96 SER A CA 1
ATOM 807 C C . SER A 1 96 ? 10.311 -8.866 -7.986 1.00 97.31 96 SER A C 1
ATOM 809 O O . SER A 1 96 ? 9.281 -9.090 -7.354 1.00 97.31 96 SER A O 1
ATOM 811 N N . LEU A 1 97 ? 11.342 -8.220 -7.444 1.00 96.88 97 LEU A N 1
ATOM 812 C CA . LEU A 1 97 ? 11.246 -7.617 -6.117 1.00 96.88 97 LEU A CA 1
ATOM 813 C C . LEU A 1 97 ? 10.068 -6.627 -6.032 1.00 96.88 97 LEU A C 1
ATOM 815 O O . LEU A 1 97 ? 9.359 -6.602 -5.033 1.00 96.88 97 LEU A O 1
ATOM 819 N N . ARG A 1 98 ? 9.810 -5.857 -7.100 1.00 97.12 98 ARG A N 1
ATOM 820 C CA . ARG A 1 98 ? 8.669 -4.930 -7.167 1.00 97.12 98 ARG A CA 1
ATOM 821 C C . ARG A 1 98 ? 7.336 -5.666 -7.048 1.00 97.12 98 ARG A C 1
ATOM 823 O O . ARG A 1 98 ? 6.465 -5.200 -6.330 1.00 97.12 98 ARG A O 1
ATOM 830 N N . TRP A 1 99 ? 7.191 -6.822 -7.696 1.00 97.88 99 TRP A N 1
ATOM 831 C CA . TRP A 1 99 ? 5.989 -7.657 -7.596 1.00 97.88 99 TRP A CA 1
ATOM 832 C C . TRP A 1 99 ? 5.688 -8.064 -6.148 1.00 97.88 99 TRP A C 1
ATOM 834 O O . TRP A 1 99 ? 4.560 -7.913 -5.681 1.00 97.88 99 TRP A O 1
ATOM 844 N N . GLU A 1 100 ? 6.710 -8.512 -5.422 1.00 98.31 100 GLU A N 1
ATOM 845 C CA . GLU A 1 100 ? 6.574 -8.897 -4.015 1.00 98.31 100 GLU A CA 1
ATOM 846 C C . GLU A 1 100 ? 6.281 -7.684 -3.118 1.00 98.31 100 GLU A C 1
ATOM 848 O O . GLU A 1 100 ? 5.405 -7.751 -2.261 1.00 98.31 100 GLU A O 1
ATOM 853 N N . ILE A 1 101 ? 6.917 -6.537 -3.374 1.00 98.31 101 ILE A N 1
ATOM 854 C CA . ILE A 1 101 ? 6.628 -5.285 -2.658 1.00 98.31 101 ILE A CA 1
ATOM 855 C C . ILE A 1 101 ? 5.179 -4.825 -2.883 1.00 98.31 101 ILE A C 1
ATOM 857 O O . ILE A 1 101 ? 4.533 -4.333 -1.957 1.00 98.31 101 ILE A O 1
ATOM 861 N N . LEU A 1 102 ? 4.657 -4.975 -4.104 1.00 97.75 102 LEU A N 1
ATOM 862 C CA . LEU A 1 102 ? 3.263 -4.662 -4.418 1.00 97.75 102 LEU A CA 1
ATOM 863 C C . LEU A 1 102 ? 2.317 -5.570 -3.637 1.00 97.75 102 LEU A C 1
ATOM 865 O O . LEU A 1 102 ? 1.345 -5.070 -3.077 1.00 97.75 102 LEU A O 1
ATOM 869 N N . ARG A 1 103 ? 2.611 -6.875 -3.555 1.00 98.19 103 ARG A N 1
ATOM 870 C CA . ARG A 1 103 ? 1.849 -7.799 -2.704 1.00 98.19 103 ARG A CA 1
ATOM 871 C C . ARG A 1 103 ? 1.845 -7.314 -1.255 1.00 98.19 103 ARG A C 1
ATOM 873 O O . ARG A 1 103 ? 0.773 -7.201 -0.671 1.00 98.19 103 ARG A O 1
ATOM 880 N N . ASP A 1 104 ? 3.006 -6.972 -0.700 1.00 98.44 104 ASP A N 1
ATOM 881 C CA . ASP A 1 104 ? 3.108 -6.509 0.688 1.00 98.44 104 ASP A CA 1
ATOM 882 C C . ASP A 1 104 ? 2.303 -5.215 0.922 1.00 98.44 104 ASP A C 1
ATOM 884 O O . ASP A 1 104 ? 1.642 -5.075 1.953 1.00 98.44 104 ASP A O 1
ATOM 888 N N . GLY A 1 105 ? 2.301 -4.296 -0.050 1.00 98.19 105 GLY A N 1
ATOM 889 C CA . GLY A 1 105 ? 1.483 -3.081 -0.023 1.00 98.19 105 GLY A CA 1
ATOM 890 C C . GLY A 1 105 ? -0.024 -3.352 -0.112 1.00 98.19 105 GLY A C 1
ATOM 891 O O . GLY A 1 105 ? -0.797 -2.753 0.634 1.00 98.19 105 GLY A O 1
ATOM 892 N N . ILE A 1 106 ? -0.458 -4.286 -0.965 1.00 98.44 106 ILE A N 1
ATOM 893 C CA . ILE A 1 106 ? -1.862 -4.737 -1.017 1.00 98.44 106 ILE A CA 1
ATOM 894 C C . ILE A 1 106 ? -2.267 -5.323 0.337 1.00 98.44 106 ILE A C 1
ATOM 896 O O . ILE A 1 106 ? -3.306 -4.967 0.886 1.00 98.44 106 ILE A O 1
ATOM 900 N N . GLU A 1 107 ? -1.413 -6.158 0.925 1.00 98.62 107 GLU A N 1
ATOM 901 C CA . GLU A 1 107 ? -1.662 -6.707 2.252 1.00 98.62 107 GLU A CA 1
ATOM 902 C C . GLU A 1 107 ? -1.701 -5.614 3.332 1.00 98.62 107 GLU A C 1
ATOM 904 O O . GLU A 1 107 ? -2.482 -5.728 4.271 1.00 98.62 107 GLU A O 1
ATOM 909 N N . ASP A 1 108 ? -0.907 -4.540 3.228 1.00 98.69 108 ASP A N 1
ATOM 910 C CA . ASP A 1 108 ? -0.995 -3.412 4.169 1.00 98.69 108 ASP A CA 1
ATOM 911 C C . ASP A 1 108 ? -2.400 -2.784 4.140 1.00 98.69 108 ASP A C 1
ATOM 913 O O . ASP A 1 108 ? -2.990 -2.527 5.195 1.00 98.69 108 ASP A O 1
ATOM 917 N N . TYR A 1 109 ? -2.961 -2.590 2.939 1.00 98.69 109 TYR A N 1
ATOM 918 C CA . TYR A 1 109 ? -4.335 -2.115 2.757 1.00 98.69 109 TYR A CA 1
ATOM 919 C C . TYR A 1 109 ? -5.348 -3.094 3.372 1.00 98.69 109 TYR A C 1
ATOM 921 O O . TYR A 1 109 ? -6.239 -2.680 4.121 1.00 98.69 109 TYR A O 1
ATOM 929 N N . ASP A 1 110 ? -5.182 -4.397 3.134 1.00 98.56 110 ASP A N 1
ATOM 930 C CA . ASP A 1 110 ? -6.052 -5.433 3.702 1.00 98.56 110 ASP A CA 1
ATOM 931 C C . ASP A 1 110 ? -5.995 -5.468 5.234 1.00 98.56 110 ASP A C 1
ATOM 933 O O . ASP A 1 110 ? -7.019 -5.664 5.893 1.00 98.56 110 ASP A O 1
ATOM 937 N N . TYR A 1 111 ? -4.824 -5.238 5.833 1.00 98.75 111 TYR A N 1
ATOM 938 C CA . TYR A 1 111 ? -4.674 -5.140 7.286 1.00 98.75 111 TYR A CA 1
ATOM 939 C C . TYR A 1 111 ? -5.461 -3.956 7.856 1.00 98.75 111 TYR A C 1
ATOM 941 O O . TYR A 1 111 ? -6.118 -4.098 8.891 1.00 98.75 111 TYR A O 1
ATOM 949 N N . LEU A 1 112 ? -5.445 -2.806 7.184 1.00 98.88 112 LEU A N 1
ATOM 950 C CA . LEU A 1 112 ? -6.217 -1.632 7.595 1.00 98.88 112 LEU A CA 1
ATOM 951 C C . LEU A 1 112 ? -7.727 -1.887 7.469 1.00 98.88 112 LEU A C 1
ATOM 953 O O . LEU A 1 112 ? -8.473 -1.642 8.422 1.00 98.88 112 LEU A O 1
ATOM 957 N N . ALA A 1 113 ? -8.168 -2.491 6.362 1.00 98.56 113 ALA A N 1
ATOM 958 C CA . ALA A 1 113 ? -9.561 -2.899 6.173 1.00 98.56 113 ALA A CA 1
ATOM 959 C C . ALA A 1 113 ? -10.009 -3.918 7.239 1.00 98.56 113 ALA A C 1
ATOM 961 O O . ALA A 1 113 ? -11.102 -3.829 7.812 1.00 98.56 113 ALA A O 1
ATOM 962 N N . LEU A 1 114 ? -9.140 -4.875 7.572 1.00 98.81 114 LEU A N 1
ATOM 963 C CA . LEU A 1 114 ? -9.393 -5.871 8.606 1.00 98.81 114 LEU A CA 1
ATOM 964 C C . LEU A 1 114 ? -9.475 -5.248 10.004 1.00 98.81 114 LEU A C 1
ATOM 966 O O . LEU A 1 114 ? -10.310 -5.673 10.816 1.00 98.81 114 LEU A O 1
ATOM 970 N N . LEU A 1 115 ? -8.633 -4.254 10.299 1.00 98.88 115 LEU A N 1
ATOM 971 C CA . LEU A 1 115 ? -8.691 -3.490 11.541 1.00 98.88 115 LEU A CA 1
ATOM 972 C C . LEU A 1 115 ? -10.000 -2.708 11.641 1.00 98.88 115 LEU A C 1
ATOM 974 O O . LEU A 1 115 ? -10.664 -2.810 12.671 1.00 98.88 115 LEU A O 1
ATOM 978 N N . GLU A 1 116 ? -10.420 -2.011 10.585 1.00 98.75 116 GLU A N 1
ATOM 979 C CA . GLU A 1 116 ? -11.696 -1.288 10.555 1.00 98.75 116 GLU A CA 1
ATOM 980 C C . GLU A 1 116 ? -12.881 -2.231 10.823 1.00 98.75 116 GLU A C 1
ATOM 982 O O . GLU A 1 116 ? -13.697 -1.989 11.721 1.00 98.75 116 GLU A O 1
ATOM 987 N N . ALA A 1 117 ? -12.941 -3.370 10.128 1.00 98.62 117 ALA A N 1
ATOM 988 C CA . ALA A 1 117 ? -13.991 -4.365 10.333 1.00 98.62 117 ALA A CA 1
ATOM 989 C C . ALA A 1 117 ? -13.982 -4.938 11.764 1.00 98.62 117 ALA A C 1
ATOM 991 O O . ALA A 1 117 ? -15.035 -5.119 12.391 1.00 98.62 117 ALA A O 1
ATOM 992 N N . THR A 1 118 ? -12.794 -5.209 12.311 1.00 98.62 118 THR A N 1
ATOM 993 C CA . THR A 1 118 ? -12.631 -5.719 13.681 1.00 98.62 118 THR A CA 1
ATOM 994 C C . THR A 1 118 ? -13.043 -4.666 14.713 1.00 98.62 118 THR A C 1
ATOM 996 O O . THR A 1 118 ? -13.750 -4.992 15.670 1.00 98.62 118 THR A O 1
ATOM 999 N N . LEU A 1 119 ? -12.692 -3.399 14.489 1.00 98.69 119 LEU A N 1
ATOM 1000 C CA . LEU A 1 119 ? -13.096 -2.260 15.307 1.00 98.69 119 LEU A CA 1
ATOM 1001 C C . LEU A 1 119 ? -14.622 -2.110 15.340 1.00 98.69 119 LEU A C 1
ATOM 1003 O O . LEU A 1 119 ? -15.197 -1.954 16.418 1.00 98.69 119 LEU A O 1
ATOM 1007 N N . MET A 1 120 ? -15.308 -2.234 14.198 1.00 98.38 120 MET A N 1
ATOM 1008 C CA . MET A 1 120 ? -16.777 -2.192 14.160 1.00 98.38 120 MET A CA 1
ATOM 1009 C C . MET A 1 120 ? -17.417 -3.309 14.992 1.00 98.38 120 MET A C 1
ATOM 1011 O O . MET A 1 120 ? -18.407 -3.078 15.692 1.00 98.38 120 MET A O 1
ATOM 1015 N N . ARG A 1 121 ? -16.853 -4.522 14.959 1.00 98.19 121 ARG A N 1
ATOM 1016 C CA . ARG A 1 121 ? -17.324 -5.636 15.799 1.00 98.19 121 ARG A CA 1
ATOM 1017 C C . ARG A 1 121 ? -17.082 -5.361 17.283 1.00 98.19 121 ARG A C 1
ATOM 1019 O O . ARG A 1 121 ? -17.993 -5.565 18.082 1.00 98.19 121 ARG A O 1
ATOM 1026 N N . ALA A 1 122 ? -15.909 -4.841 17.639 1.00 98.25 122 ALA A N 1
ATOM 1027 C CA . ALA A 1 122 ? -15.569 -4.472 19.012 1.00 98.25 122 ALA A CA 1
ATOM 1028 C C . ALA A 1 122 ? -16.472 -3.357 19.569 1.00 98.25 122 ALA A C 1
ATOM 1030 O O . ALA A 1 122 ? -16.921 -3.447 20.712 1.00 98.25 122 ALA A O 1
ATOM 1031 N N . ARG A 1 123 ? -16.838 -2.364 18.743 1.00 98.12 123 ARG A N 1
ATOM 1032 C CA . ARG A 1 123 ? -17.831 -1.330 19.090 1.00 98.12 123 ARG A CA 1
ATOM 1033 C C . ARG A 1 123 ? -19.188 -1.946 19.443 1.00 98.12 123 ARG A C 1
ATOM 1035 O O . ARG A 1 123 ? -19.776 -1.592 20.461 1.00 98.12 123 ARG A O 1
ATOM 1042 N N . ARG A 1 124 ? -19.671 -2.909 18.646 1.00 97.81 124 ARG A N 1
ATOM 1043 C CA . ARG A 1 124 ? -20.940 -3.620 18.914 1.00 97.81 124 ARG A CA 1
ATOM 1044 C C . ARG A 1 124 ? -20.885 -4.451 20.198 1.00 97.81 124 ARG A C 1
ATOM 1046 O O . ARG A 1 124 ? -21.876 -4.508 20.916 1.00 97.81 124 ARG A O 1
ATOM 1053 N N . ALA A 1 125 ? -19.730 -5.042 20.496 1.00 97.62 125 ALA A N 1
ATOM 1054 C CA . ALA A 1 125 ? -19.483 -5.797 21.723 1.00 97.62 125 ALA A CA 1
ATOM 1055 C C . ALA A 1 125 ? -19.227 -4.912 22.960 1.00 97.62 125 ALA A C 1
ATOM 1057 O O . ALA A 1 125 ? -19.065 -5.442 24.053 1.00 97.62 125 ALA A O 1
ATOM 1058 N N . ARG A 1 126 ? -19.218 -3.576 22.813 1.00 96.62 126 ARG A N 1
ATOM 1059 C CA . ARG A 1 126 ? -18.961 -2.610 23.898 1.00 96.62 126 ARG A CA 1
ATOM 1060 C C . ARG A 1 126 ? -17.614 -2.834 24.604 1.00 96.62 126 ARG A C 1
ATOM 1062 O O . ARG A 1 126 ? -17.516 -2.666 25.817 1.00 96.62 126 ARG A O 1
ATOM 1069 N N . VAL A 1 127 ? -16.586 -3.191 23.830 1.00 97.50 127 VAL A N 1
ATOM 1070 C CA . VAL A 1 127 ? -15.188 -3.247 24.293 1.00 97.50 127 VAL A CA 1
ATOM 1071 C C . VAL A 1 127 ? -14.756 -1.882 24.849 1.00 97.50 127 VAL A C 1
ATOM 1073 O O . VAL A 1 127 ? -15.307 -0.851 24.457 1.00 97.50 127 VAL A O 1
ATOM 1076 N N . ASP A 1 128 ? -13.770 -1.882 25.752 1.00 97.69 128 ASP A N 1
ATOM 1077 C CA . ASP A 1 128 ? -13.212 -0.685 26.392 1.00 97.69 128 ASP A CA 1
ATOM 1078 C C . ASP A 1 128 ? -13.020 0.486 25.396 1.00 97.69 128 ASP A C 1
ATOM 1080 O O . ASP A 1 128 ? -12.251 0.361 24.433 1.00 97.69 128 ASP A O 1
ATOM 1084 N N . PRO A 1 129 ? -13.671 1.645 25.630 1.00 98.06 129 PRO A N 1
ATOM 1085 C CA . PRO A 1 129 ? -13.519 2.838 24.805 1.00 98.06 129 PRO A CA 1
ATOM 1086 C C . PRO A 1 129 ? -12.073 3.294 24.590 1.00 98.06 129 PRO A C 1
ATOM 1088 O O . PRO A 1 129 ? -11.788 3.899 23.557 1.00 98.06 129 PRO A O 1
ATOM 1091 N N . ALA A 1 130 ? -11.159 3.047 25.535 1.00 98.19 130 ALA A N 1
ATOM 1092 C CA . ALA A 1 130 ? -9.749 3.389 25.357 1.00 98.19 130 ALA A CA 1
ATOM 1093 C C . ALA A 1 130 ? -9.099 2.560 24.240 1.00 98.19 130 ALA A C 1
ATOM 1095 O O . ALA A 1 130 ? -8.442 3.127 23.366 1.00 98.19 130 ALA A O 1
ATOM 1096 N N . LEU A 1 131 ? -9.361 1.251 24.212 1.00 98.31 131 LEU A N 1
ATOM 1097 C CA . LEU A 1 131 ? -8.860 0.350 23.173 1.00 98.31 131 LEU A CA 1
ATOM 1098 C C . LEU A 1 131 ? -9.461 0.680 21.799 1.00 98.31 131 LEU A C 1
ATOM 1100 O O . LEU A 1 131 ? -8.759 0.657 20.791 1.00 98.31 131 LEU A O 1
ATOM 1104 N N . LEU A 1 132 ? -10.749 1.039 21.760 1.00 98.69 132 LEU A N 1
ATOM 1105 C CA . LEU A 1 132 ? -11.417 1.462 20.526 1.00 98.69 132 LEU A CA 1
ATOM 1106 C C . LEU A 1 132 ? -10.789 2.736 19.938 1.00 98.69 132 LEU A C 1
ATOM 1108 O O . LEU A 1 132 ? -10.603 2.807 18.725 1.00 98.69 132 LEU A O 1
ATOM 1112 N N . ARG A 1 133 ? -10.437 3.720 20.781 1.00 98.62 133 ARG A N 1
ATOM 1113 C CA . ARG A 1 133 ? -9.745 4.946 20.341 1.00 98.62 133 ARG A CA 1
ATOM 1114 C C . ARG A 1 133 ? -8.330 4.668 19.841 1.00 98.62 133 ARG A C 1
ATOM 1116 O O . ARG A 1 133 ? -7.917 5.256 18.849 1.00 98.62 133 ARG A O 1
ATOM 1123 N N . GLU A 1 134 ? -7.597 3.777 20.508 1.00 98.50 134 GLU A N 1
ATOM 1124 C CA . GLU A 1 134 ? -6.252 3.378 20.073 1.00 98.50 134 GLU A CA 1
ATOM 1125 C C . GLU A 1 134 ? -6.292 2.725 18.681 1.00 98.50 134 GLU A C 1
ATOM 1127 O O . GLU A 1 134 ? -5.492 3.062 17.812 1.00 98.50 134 GLU A O 1
ATOM 1132 N N . ALA A 1 135 ? -7.264 1.839 18.450 1.00 98.62 135 ALA A N 1
ATOM 1133 C CA . ALA A 1 135 ? -7.478 1.200 17.157 1.00 98.62 135 ALA A CA 1
ATOM 1134 C C . ALA A 1 135 ? -7.878 2.190 16.055 1.00 98.62 135 ALA A C 1
ATOM 1136 O O . ALA A 1 135 ? -7.359 2.108 14.947 1.00 98.62 135 ALA A O 1
ATOM 1137 N N . GLU A 1 136 ? -8.769 3.137 16.353 1.00 98.56 136 GLU A N 1
ATOM 1138 C CA . GLU A 1 136 ? -9.162 4.188 15.406 1.00 98.56 136 GLU A CA 1
ATOM 1139 C C . GLU A 1 136 ? -7.971 5.068 15.007 1.00 98.56 136 GLU A C 1
ATOM 1141 O O . GLU A 1 136 ? -7.798 5.364 13.828 1.00 98.56 136 GLU A O 1
ATOM 1146 N N . GLY A 1 137 ? -7.088 5.394 15.955 1.00 98.50 137 GLY A N 1
ATOM 1147 C CA . GLY A 1 137 ? -5.860 6.139 15.671 1.00 98.50 137 GLY A CA 1
ATOM 1148 C C . GLY A 1 137 ? -4.880 5.411 14.743 1.00 98.50 137 GLY A C 1
ATOM 1149 O O . GLY A 1 137 ? -4.101 6.065 14.062 1.00 98.50 137 GLY A O 1
ATOM 1150 N N . LEU A 1 138 ? -4.917 4.076 14.673 1.00 98.56 138 LEU A N 1
ATOM 1151 C CA . LEU A 1 138 ? -4.077 3.301 13.749 1.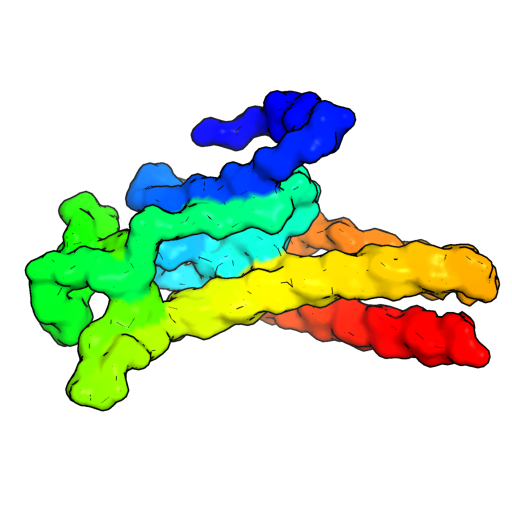00 98.56 138 LEU A CA 1
ATOM 1152 C C . LEU A 1 138 ? -4.613 3.279 12.310 1.00 98.56 138 LEU A C 1
ATOM 1154 O O . LEU A 1 138 ? -3.848 2.971 11.396 1.00 98.56 138 LEU A O 1
ATOM 1158 N N . LEU A 1 139 ? -5.891 3.613 12.096 1.00 98.69 139 LEU A N 1
ATOM 1159 C CA . LEU A 1 139 ? -6.4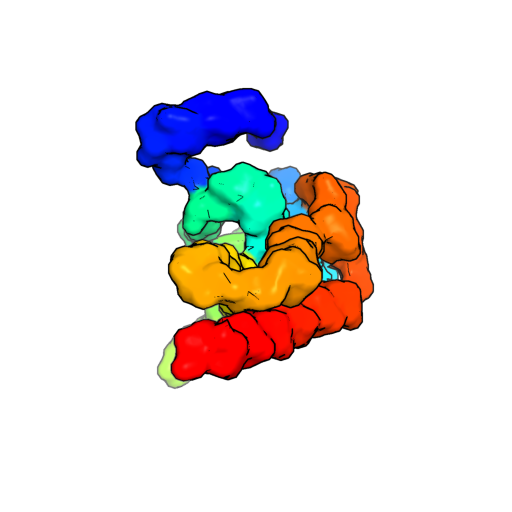63 3.782 10.755 1.00 98.69 139 LEU A CA 1
ATOM 1160 C C . LEU A 1 139 ? -6.072 5.130 10.126 1.00 98.69 139 LEU A C 1
ATOM 1162 O O . LEU A 1 139 ? -6.193 5.285 8.910 1.00 98.69 139 LEU A O 1
ATOM 1166 N N . ASP A 1 140 ? -5.583 6.085 10.927 1.00 98.00 140 ASP A N 1
ATOM 1167 C CA . ASP A 1 140 ? -4.933 7.293 10.423 1.00 98.00 140 ASP A CA 1
ATOM 1168 C C . ASP A 1 140 ? -3.496 6.977 9.991 1.00 98.00 140 ASP A C 1
ATOM 1170 O O . ASP A 1 140 ? -2.585 6.783 10.799 1.00 98.00 140 ASP A O 1
ATOM 1174 N N . VAL A 1 141 ? -3.303 6.942 8.677 1.00 98.19 141 VAL A N 1
ATOM 1175 C CA . VAL A 1 141 ? -2.019 6.641 8.037 1.00 98.19 141 VAL A CA 1
ATOM 1176 C C . VAL A 1 141 ? -1.201 7.893 7.714 1.00 98.19 141 VAL A C 1
ATOM 1178 O O . VAL A 1 141 ? -0.192 7.792 7.022 1.00 98.19 141 VAL A O 1
ATOM 1181 N N . SER A 1 142 ? -1.584 9.073 8.222 1.00 96.94 142 SER A N 1
ATOM 1182 C CA . SER A 1 142 ? -0.806 10.315 8.064 1.00 96.94 142 SER A CA 1
ATOM 1183 C C . SER A 1 142 ? 0.679 10.199 8.462 1.00 96.94 142 SER A C 1
ATOM 1185 O O . SER A 1 142 ? 1.490 10.847 7.804 1.00 96.94 142 SER A O 1
ATOM 1187 N N . PRO A 1 143 ? 1.080 9.388 9.471 1.00 95.12 143 PRO A N 1
ATOM 1188 C CA . PRO A 1 143 ? 2.497 9.157 9.781 1.00 95.12 143 PRO A CA 1
ATOM 1189 C C . PRO A 1 143 ? 3.274 8.389 8.701 1.00 95.12 143 PRO A C 1
ATOM 1191 O O . PRO A 1 143 ? 4.499 8.450 8.678 1.00 95.12 143 PRO A O 1
ATOM 1194 N N . VAL A 1 144 ? 2.576 7.641 7.841 1.00 97.69 144 VAL A N 1
ATOM 1195 C CA . VAL A 1 144 ? 3.160 6.847 6.750 1.00 97.69 144 VAL A CA 1
ATOM 1196 C C . VAL A 1 144 ? 3.104 7.637 5.439 1.00 97.69 144 VAL A C 1
ATOM 1198 O O . VAL A 1 144 ? 4.115 7.791 4.757 1.00 97.69 144 VAL A O 1
ATOM 1201 N N . CYS A 1 145 ? 1.941 8.201 5.110 1.00 96.44 145 CYS A N 1
ATOM 1202 C CA . CYS A 1 145 ? 1.754 9.081 3.960 1.00 96.44 145 CYS A CA 1
ATOM 1203 C C . CYS A 1 145 ? 0.852 10.270 4.315 1.00 96.44 145 CYS A C 1
ATOM 1205 O O . CYS A 1 145 ? -0.318 10.107 4.676 1.00 96.44 145 CYS A O 1
ATOM 1207 N N . HIS A 1 146 ? 1.373 11.486 4.168 1.00 95.06 146 HIS A N 1
ATOM 1208 C CA . HIS A 1 146 ? 0.608 12.712 4.371 1.00 95.06 146 HIS A CA 1
ATOM 1209 C C . HIS A 1 146 ? -0.131 13.140 3.094 1.00 95.06 146 HIS A C 1
ATOM 1211 O O . HIS A 1 146 ? -1.258 13.644 3.155 1.00 95.06 146 HIS A O 1
ATOM 1217 N N . SER A 1 147 ? 0.469 12.904 1.926 1.00 93.31 147 SER A N 1
ATOM 1218 C CA . SER A 1 147 ? -0.152 13.136 0.623 1.00 93.31 147 SER A CA 1
ATOM 1219 C C . SER A 1 147 ? 0.413 12.215 -0.466 1.00 93.31 147 SER A C 1
ATOM 1221 O O . SER A 1 147 ? 1.238 11.345 -0.191 1.00 93.31 147 SER A O 1
ATOM 1223 N N . PHE A 1 148 ? -0.011 12.408 -1.719 1.00 92.12 148 PHE A N 1
ATOM 1224 C CA . PHE A 1 148 ? 0.578 11.710 -2.871 1.00 92.12 148 PHE A CA 1
ATOM 1225 C C . PHE A 1 148 ? 2.057 12.040 -3.121 1.00 92.12 148 PHE A C 1
ATOM 1227 O O . PHE A 1 148 ? 2.740 11.271 -3.794 1.00 92.12 148 PHE A O 1
ATOM 1234 N N . THR A 1 149 ? 2.539 13.167 -2.593 1.00 94.19 149 THR A N 1
ATOM 1235 C CA . THR A 1 149 ? 3.903 13.678 -2.810 1.00 94.19 149 THR A CA 1
ATOM 1236 C C . THR A 1 149 ? 4.684 13.891 -1.515 1.00 94.19 149 THR A C 1
ATOM 1238 O O . THR A 1 149 ? 5.799 14.394 -1.555 1.00 94.19 149 THR A O 1
ATOM 1241 N N . ASP A 1 150 ? 4.080 13.581 -0.368 1.00 95.94 150 ASP A N 1
ATOM 1242 C CA . ASP A 1 150 ? 4.690 13.709 0.956 1.00 95.94 150 ASP A CA 1
ATOM 1243 C C . ASP A 1 150 ? 4.404 12.433 1.742 1.00 95.94 150 ASP A C 1
ATOM 1245 O O . ASP A 1 150 ? 3.271 12.175 2.168 1.00 95.94 150 ASP A O 1
ATOM 1249 N N . TYR A 1 151 ? 5.420 11.589 1.834 1.00 96.94 151 TYR A N 1
ATOM 1250 C CA . TYR A 1 151 ? 5.338 10.258 2.401 1.00 96.94 151 TYR A CA 1
ATOM 1251 C C . TYR A 1 151 ? 6.711 9.800 2.895 1.00 96.94 151 TYR A C 1
ATOM 1253 O O . TYR A 1 151 ? 7.742 10.343 2.503 1.00 96.94 151 TYR A O 1
ATOM 1261 N N . THR A 1 152 ? 6.725 8.803 3.779 1.00 97.38 152 THR A N 1
ATOM 1262 C CA . THR A 1 152 ? 7.977 8.273 4.327 1.00 97.38 152 THR A CA 1
ATOM 1263 C C . THR A 1 152 ? 8.799 7.543 3.267 1.00 97.38 152 THR A C 1
ATOM 1265 O O . THR A 1 152 ? 8.297 6.669 2.562 1.00 97.38 152 THR A O 1
ATOM 1268 N N . GLU A 1 153 ? 10.093 7.843 3.212 1.00 95.75 153 GLU A N 1
ATOM 1269 C CA . GLU A 1 153 ? 11.074 7.038 2.477 1.00 95.75 153 GLU A CA 1
ATOM 1270 C C . GLU A 1 153 ? 11.741 5.979 3.377 1.00 95.75 153 GLU A C 1
ATOM 1272 O O . GLU A 1 153 ? 12.449 5.108 2.875 1.00 95.75 153 GLU A O 1
ATOM 1277 N N . ASP A 1 154 ? 11.502 6.019 4.697 1.00 97.81 154 ASP A N 1
ATOM 1278 C CA . ASP A 1 154 ? 12.018 5.036 5.654 1.00 97.81 154 ASP A CA 1
ATOM 1279 C C . ASP A 1 154 ? 11.085 3.810 5.729 1.00 97.81 154 ASP A C 1
ATOM 1281 O O . ASP A 1 154 ? 9.946 3.936 6.207 1.00 97.81 154 ASP A O 1
ATOM 1285 N N . PRO A 1 155 ? 11.543 2.612 5.313 1.00 96.75 155 PRO A N 1
ATOM 1286 C CA . PRO A 1 155 ? 10.737 1.394 5.374 1.00 96.75 155 PRO A CA 1
ATOM 1287 C C . PRO A 1 155 ? 10.365 0.994 6.808 1.00 96.75 155 PRO A C 1
ATOM 1289 O O . PRO A 1 155 ? 9.328 0.363 7.014 1.00 96.75 155 PRO A O 1
ATOM 1292 N N . ASN A 1 156 ? 11.148 1.387 7.819 1.00 98.12 156 ASN A N 1
ATOM 1293 C CA . ASN A 1 156 ? 10.858 1.039 9.211 1.00 98.12 156 ASN A CA 1
ATOM 1294 C C . ASN A 1 156 ? 9.581 1.709 9.724 1.00 98.12 156 ASN A C 1
ATOM 1296 O O . ASN A 1 156 ? 8.907 1.154 10.597 1.00 98.12 156 ASN A O 1
ATOM 1300 N N . VAL A 1 157 ? 9.230 2.881 9.185 1.00 98.44 157 VAL A N 1
ATOM 1301 C CA . VAL A 1 157 ? 7.978 3.577 9.514 1.00 98.44 157 VAL A CA 1
ATOM 1302 C C . VAL A 1 157 ? 6.780 2.755 9.033 1.00 98.44 157 VAL A C 1
ATOM 1304 O O . VAL A 1 157 ? 5.848 2.528 9.807 1.00 98.44 157 VAL A O 1
ATOM 1307 N N . ILE A 1 158 ? 6.847 2.235 7.802 1.00 98.31 158 ILE A N 1
ATOM 1308 C CA . ILE A 1 158 ? 5.814 1.369 7.210 1.00 98.31 158 ILE A CA 1
ATOM 1309 C C . ILE A 1 158 ? 5.681 0.078 8.027 1.00 98.31 158 ILE A C 1
ATOM 1311 O O . ILE A 1 158 ? 4.595 -0.249 8.507 1.00 98.31 158 ILE A O 1
ATOM 1315 N N . GLU A 1 159 ? 6.797 -0.617 8.261 1.00 98.12 159 GLU A N 1
ATOM 1316 C CA . GLU A 1 159 ? 6.821 -1.883 9.004 1.00 98.12 159 GLU A CA 1
ATOM 1317 C C . GLU A 1 159 ? 6.304 -1.740 10.436 1.00 98.12 159 GLU A C 1
ATOM 1319 O O . GLU A 1 159 ? 5.509 -2.550 10.924 1.00 98.12 159 GLU A O 1
ATOM 1324 N N . THR A 1 160 ? 6.713 -0.673 11.123 1.00 98.56 160 THR A N 1
ATOM 1325 C CA . THR A 1 160 ? 6.261 -0.406 12.489 1.00 98.56 160 THR A CA 1
ATOM 1326 C C . THR A 1 160 ? 4.759 -0.155 12.531 1.00 98.56 160 THR A C 1
ATOM 1328 O O . THR A 1 160 ? 4.086 -0.667 13.430 1.00 98.56 160 THR A O 1
ATOM 1331 N N . HIS A 1 161 ? 4.208 0.597 11.572 1.00 98.62 161 HIS A N 1
ATOM 1332 C CA . HIS A 1 161 ? 2.767 0.848 11.516 1.00 98.62 161 HIS A CA 1
ATOM 1333 C C . HIS A 1 161 ? 1.988 -0.429 11.186 1.00 98.62 161 HIS A C 1
ATOM 1335 O O . HIS A 1 161 ? 1.061 -0.767 11.926 1.00 98.62 161 HIS A O 1
ATOM 1341 N N . ARG A 1 162 ? 2.412 -1.196 10.168 1.00 98.50 162 ARG A N 1
ATOM 1342 C CA . ARG A 1 162 ? 1.818 -2.500 9.809 1.00 98.50 162 ARG A CA 1
ATOM 1343 C C . ARG A 1 162 ? 1.766 -3.440 11.014 1.00 98.50 162 ARG A C 1
ATOM 1345 O O . ARG A 1 162 ? 0.716 -4.007 11.324 1.00 98.50 162 ARG A O 1
ATOM 1352 N N . ARG A 1 163 ? 2.877 -3.576 11.745 1.00 98.69 163 ARG A N 1
ATOM 1353 C CA . ARG A 1 163 ? 2.950 -4.441 12.931 1.00 98.69 163 ARG A CA 1
ATOM 1354 C C . ARG A 1 163 ? 1.977 -4.000 14.025 1.00 98.69 163 ARG A C 1
ATOM 1356 O O . ARG A 1 163 ? 1.255 -4.839 14.562 1.00 98.69 163 ARG A O 1
ATOM 1363 N N . ARG A 1 164 ? 1.906 -2.698 14.323 1.00 98.75 164 ARG A N 1
ATOM 1364 C CA . ARG A 1 164 ? 0.961 -2.149 15.315 1.00 98.75 164 ARG A CA 1
ATOM 1365 C C . ARG A 1 164 ? -0.494 -2.421 14.928 1.00 98.75 164 ARG A C 1
ATOM 1367 O O . ARG A 1 164 ? -1.293 -2.768 15.797 1.00 98.75 164 ARG A O 1
ATOM 1374 N N . VAL A 1 165 ? -0.833 -2.314 13.640 1.00 98.81 165 VAL A N 1
ATOM 1375 C CA . VAL A 1 165 ? -2.160 -2.682 13.113 1.00 98.81 165 VAL A CA 1
ATOM 1376 C C . VAL A 1 165 ? -2.449 -4.164 13.374 1.00 98.81 165 VAL A C 1
ATOM 1378 O O . VAL A 1 165 ? -3.487 -4.492 13.952 1.00 98.81 165 VAL A O 1
ATOM 1381 N N . GLY A 1 166 ? -1.518 -5.061 13.035 1.00 98.75 166 GLY A N 1
ATOM 1382 C CA . GLY A 1 166 ? -1.655 -6.502 13.285 1.00 98.75 166 GLY A CA 1
ATOM 1383 C C . GLY A 1 166 ? -1.845 -6.859 14.766 1.00 98.75 166 GLY A C 1
ATOM 1384 O O . GLY A 1 166 ? -2.770 -7.594 15.123 1.00 98.75 166 GLY A O 1
ATOM 1385 N N . GLU A 1 167 ? -1.016 -6.290 15.643 1.00 98.81 167 GLU A N 1
ATOM 1386 C CA . GLU A 1 167 ? -1.114 -6.459 17.100 1.00 98.81 167 GLU A CA 1
ATOM 1387 C C . GLU A 1 167 ? -2.468 -5.962 17.637 1.00 98.81 167 GLU A C 1
ATOM 1389 O O . GLU A 1 167 ? -3.097 -6.619 18.474 1.00 98.81 167 GLU A O 1
ATOM 1394 N N . MET A 1 168 ? -2.965 -4.831 17.125 1.00 98.88 168 MET A N 1
ATOM 1395 C CA . MET A 1 168 ? -4.262 -4.284 17.519 1.00 98.88 168 MET A CA 1
ATOM 1396 C C . MET A 1 168 ? -5.432 -5.174 17.085 1.00 98.88 168 MET A C 1
ATOM 1398 O O . MET A 1 168 ? -6.345 -5.415 17.879 1.00 98.88 168 MET A O 1
ATOM 1402 N N . ILE A 1 169 ? -5.399 -5.720 15.865 1.00 98.75 169 ILE A N 1
ATOM 1403 C CA . ILE A 1 169 ? -6.410 -6.682 15.395 1.00 98.75 169 ILE A CA 1
ATOM 1404 C C . ILE A 1 169 ? -6.504 -7.864 16.367 1.00 98.75 169 ILE A C 1
ATOM 1406 O O . ILE A 1 169 ? -7.606 -8.273 16.743 1.00 98.75 169 ILE A O 1
ATOM 1410 N N . GLN A 1 170 ? -5.363 -8.400 16.811 1.00 98.56 170 GLN A N 1
ATOM 1411 C CA . GLN A 1 170 ? -5.335 -9.490 17.784 1.00 98.56 170 GLN A CA 1
ATOM 1412 C C . GLN A 1 170 ? -5.944 -9.072 19.130 1.00 98.56 170 GLN A C 1
ATOM 1414 O O . GLN A 1 170 ? -6.805 -9.789 19.647 1.00 98.56 170 GLN A O 1
ATOM 1419 N N . ARG A 1 171 ? -5.545 -7.916 19.677 1.00 98.56 171 ARG A N 1
ATOM 1420 C CA . ARG A 1 171 ? -6.066 -7.392 20.954 1.00 98.56 171 ARG A CA 1
ATOM 1421 C C . ARG A 1 171 ? -7.583 -7.203 20.916 1.00 98.56 171 ARG A C 1
ATOM 1423 O O . ARG A 1 171 ? -8.280 -7.672 21.814 1.00 98.56 171 ARG A O 1
ATOM 1430 N N . LEU A 1 172 ? -8.116 -6.593 19.856 1.00 98.50 172 LEU A N 1
ATOM 1431 C CA . LEU A 1 172 ? -9.561 -6.412 19.690 1.00 98.50 172 LEU A CA 1
ATOM 1432 C C . LEU A 1 172 ? -10.299 -7.750 19.585 1.00 98.50 172 LEU A C 1
ATOM 1434 O O . LEU A 1 172 ? -11.338 -7.930 20.215 1.00 98.50 172 LEU A O 1
ATOM 1438 N N . ARG A 1 173 ? -9.769 -8.717 18.825 1.00 97.94 173 ARG A N 1
ATOM 1439 C CA . ARG A 1 173 ? -10.382 -10.051 18.705 1.00 97.94 173 ARG A CA 1
ATOM 1440 C C . ARG A 1 173 ? -10.424 -10.800 20.032 1.00 97.94 173 ARG A C 1
ATOM 1442 O O . ARG A 1 173 ? -11.371 -11.544 20.257 1.00 97.94 173 ARG A O 1
ATOM 1449 N N . GLN A 1 174 ? -9.414 -10.628 20.881 1.00 97.69 174 GLN A N 1
ATOM 1450 C CA . GLN A 1 174 ? -9.395 -11.205 22.225 1.00 97.69 174 GLN A CA 1
ATOM 1451 C C . GLN A 1 174 ? -10.420 -10.532 23.141 1.00 97.69 174 GLN A C 1
ATOM 1453 O O . GLN A 1 174 ? -11.098 -11.234 23.875 1.00 97.69 174 GLN A O 1
ATOM 1458 N N . ALA A 1 175 ? -10.582 -9.210 23.049 1.00 96.00 175 ALA A N 1
ATOM 1459 C CA . ALA A 1 175 ? -11.528 -8.454 23.871 1.00 96.00 175 ALA A CA 1
ATOM 1460 C C . ALA A 1 175 ? -13.010 -8.655 23.491 1.00 96.00 175 ALA A C 1
ATOM 1462 O O . ALA A 1 175 ? -13.891 -8.323 24.275 1.00 96.00 175 ALA A O 1
ATOM 1463 N N . VAL A 1 176 ? -13.293 -9.152 22.281 1.00 93.81 176 VAL A N 1
ATOM 1464 C CA . VAL A 1 176 ? -14.658 -9.479 21.819 1.00 93.81 176 VAL A CA 1
ATOM 1465 C C . VAL A 1 176 ? -15.119 -10.871 22.274 1.00 93.81 176 VAL A C 1
ATOM 1467 O O . VAL A 1 176 ? -16.314 -11.154 22.206 1.00 93.81 176 VAL A O 1
ATOM 1470 N N . ARG A 1 177 ? -14.191 -11.747 22.679 1.00 77.56 177 ARG A N 1
ATOM 1471 C CA . ARG A 1 177 ? -14.514 -13.081 23.209 1.00 77.56 177 ARG A CA 1
ATOM 1472 C C . ARG A 1 177 ? -15.082 -12.975 24.615 1.00 77.56 177 ARG A C 1
ATOM 1474 O O . ARG A 1 177 ? -16.018 -13.756 24.887 1.00 77.56 177 ARG A O 1
#

Radius of gyration: 18.47 Å; chains: 1; bounding box: 43×40×52 Å

pLDDT: mean 95.03, std 4.99, range [58.56, 98.88]